Protein AF-A0A2U1PPR6-F1 (afdb_monomer_lite)

Organism: Artemisia annua (NCBI:txid35608)

Radius of gyration: 14.03 Å; chains: 1; bounding box: 35×16×43 Å

Foldseek 3Di:
DDPQDEDEDEPVRDDVCQADWDWDADPVPRDIDIRDHPVRVRVVHDYDYPPPVPD

Secondary structure (DSSP, 8-state):
-----EEEE-TTT--HHHHS-EEEE-TTT--EEEE--HHHHTTTSEEEETTGGG-

Sequence (55 aa):
MLSLATISTTRHGSSEVGLTTVVTTDQETGERRLEASVMVLADRGVICIELFDKM

Structure (mmCIF, N/CA/C/O backbone):
data_AF-A0A2U1PPR6-F1
#
_entry.id   AF-A0A2U1PPR6-F1
#
loop_
_atom_site.group_PDB
_atom_site.id
_atom_site.type_symbol
_atom_site.label_atom_id
_atom_site.label_alt_id
_atom_site.label_comp_id
_atom_site.label_asym_id
_atom_site.label_entity_id
_atom_site.label_seq_id
_atom_site.pdbx_PDB_ins_code
_atom_site.Cartn_x
_ato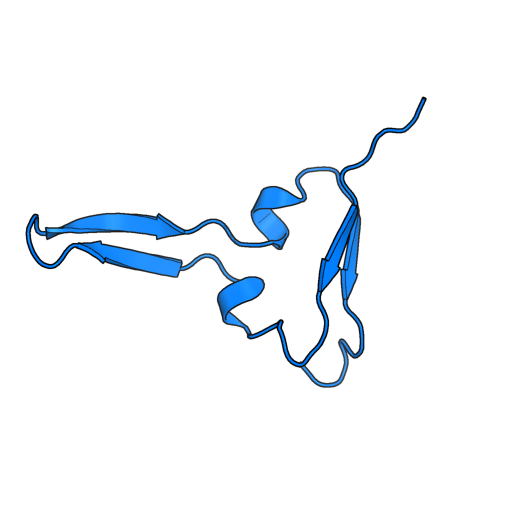m_site.Cartn_y
_atom_site.Cartn_z
_atom_site.occupancy
_atom_site.B_iso_or_equiv
_atom_site.auth_seq_id
_atom_site.auth_comp_id
_atom_site.auth_asym_id
_atom_site.auth_atom_id
_atom_site.pdbx_PDB_model_num
ATOM 1 N N . MET A 1 1 ? 1.181 13.252 -25.685 1.00 41.84 1 MET A N 1
ATOM 2 C CA . MET A 1 1 ? -0.009 13.185 -24.812 1.00 41.84 1 MET A CA 1
ATOM 3 C C . MET A 1 1 ? 0.042 11.873 -24.029 1.00 41.84 1 MET A C 1
ATOM 5 O O . MET A 1 1 ? -0.642 10.926 -24.372 1.00 41.84 1 MET A O 1
ATOM 9 N N . LEU A 1 2 ? 0.929 11.788 -23.036 1.00 46.47 2 LEU A N 1
ATOM 10 C CA . LEU A 1 2 ? 0.999 10.692 -22.063 1.00 46.47 2 LEU A CA 1
ATOM 11 C C . LEU A 1 2 ? 1.055 11.376 -20.698 1.00 46.47 2 LEU A C 1
ATOM 13 O O . LEU A 1 2 ? 2.123 11.748 -20.230 1.00 46.47 2 LEU A O 1
ATOM 17 N N . SER A 1 3 ? -0.112 11.665 -20.129 1.00 50.59 3 SER A N 1
ATOM 18 C CA . SER A 1 3 ? -0.224 12.075 -18.731 1.00 50.59 3 SER A CA 1
ATOM 19 C C . SER A 1 3 ? -0.428 10.789 -17.938 1.00 50.59 3 SER A C 1
ATOM 21 O O . SER A 1 3 ? -1.554 10.331 -17.780 1.00 50.59 3 SER A O 1
ATOM 23 N N . LEU A 1 4 ? 0.671 10.141 -17.547 1.00 57.09 4 LEU A N 1
ATOM 24 C CA . LEU A 1 4 ? 0.623 9.156 -16.471 1.00 57.09 4 LEU A CA 1
ATOM 25 C C . LEU A 1 4 ? 0.801 9.915 -15.155 1.00 57.09 4 LEU A C 1
ATOM 27 O O . LEU A 1 4 ? 1.603 10.849 -15.083 1.00 57.09 4 LEU A O 1
ATOM 31 N N . ALA A 1 5 ? 0.045 9.532 -14.129 1.00 62.38 5 ALA A N 1
ATOM 32 C CA . ALA A 1 5 ? 0.311 9.984 -12.774 1.00 62.38 5 ALA A CA 1
ATOM 33 C C . ALA A 1 5 ? 1.640 9.359 -12.323 1.00 62.38 5 ALA A C 1
ATOM 35 O O . ALA A 1 5 ? 1.760 8.135 -12.237 1.00 62.38 5 ALA A O 1
ATOM 36 N N . THR A 1 6 ? 2.641 10.206 -12.089 1.00 60.66 6 THR A N 1
ATOM 37 C CA . THR A 1 6 ? 3.930 9.800 -11.524 1.00 60.66 6 THR A CA 1
ATOM 38 C C . THR A 1 6 ? 3.939 10.191 -10.058 1.00 60.66 6 THR A C 1
ATOM 40 O O . THR A 1 6 ? 3.821 11.374 -9.735 1.00 60.66 6 THR A O 1
ATOM 43 N N . ILE A 1 7 ? 4.073 9.201 -9.178 1.00 72.44 7 ILE A N 1
ATOM 44 C CA . ILE A 1 7 ? 4.162 9.406 -7.731 1.00 72.44 7 ILE A CA 1
ATOM 45 C C . ILE A 1 7 ? 5.566 8.993 -7.286 1.00 72.44 7 ILE A C 1
ATOM 47 O O . ILE A 1 7 ? 6.003 7.871 -7.550 1.00 72.44 7 ILE A O 1
ATOM 51 N N . SER A 1 8 ? 6.270 9.910 -6.620 1.00 70.62 8 SER A N 1
ATOM 52 C CA . SER A 1 8 ? 7.615 9.681 -6.085 1.00 70.62 8 SER A CA 1
ATOM 53 C C . SER A 1 8 ? 7.562 9.615 -4.565 1.00 70.62 8 SER A C 1
ATOM 55 O O . SER A 1 8 ? 6.993 10.503 -3.929 1.00 70.62 8 SER A O 1
ATOM 57 N N . THR A 1 9 ? 8.179 8.590 -3.982 1.00 70.19 9 THR A N 1
ATOM 58 C CA . THR A 1 9 ? 8.290 8.429 -2.527 1.00 70.19 9 THR A CA 1
ATOM 59 C C . THR A 1 9 ? 9.751 8.211 -2.127 1.00 70.19 9 THR A C 1
ATOM 61 O O . THR A 1 9 ? 10.493 7.518 -2.823 1.00 70.19 9 THR A O 1
ATOM 64 N N . THR A 1 10 ? 10.187 8.836 -1.028 1.00 69.69 10 THR A N 1
ATOM 65 C CA . THR A 1 10 ? 11.556 8.707 -0.492 1.00 69.69 10 THR A CA 1
ATOM 66 C C . THR A 1 10 ? 11.532 7.907 0.805 1.00 69.69 10 THR A C 1
ATOM 68 O O . THR A 1 10 ? 10.546 7.951 1.535 1.00 69.69 10 THR A O 1
ATOM 71 N N . ARG A 1 11 ? 12.630 7.229 1.162 1.00 60.81 11 ARG A N 1
ATOM 72 C CA . ARG A 1 11 ? 12.724 6.389 2.376 1.00 60.81 11 ARG A CA 1
ATOM 73 C C . A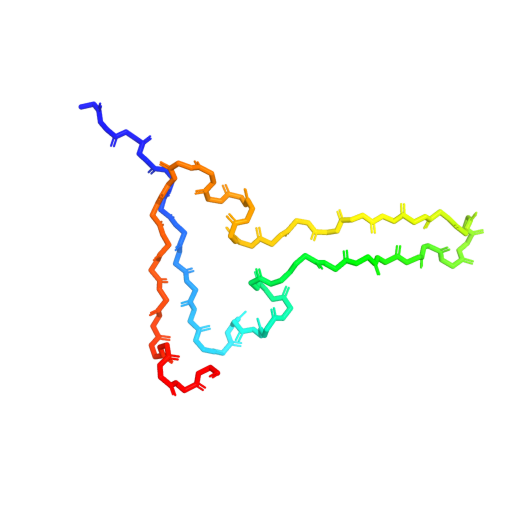RG A 1 11 ? 12.256 7.075 3.671 1.00 60.81 11 ARG A C 1
ATOM 75 O O . ARG A 1 11 ? 11.677 6.42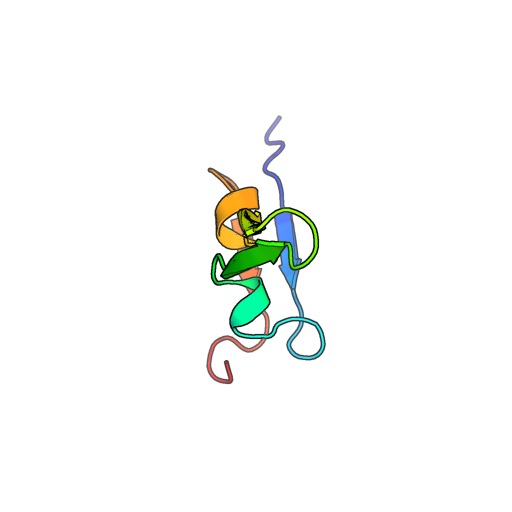2 4.525 1.00 60.81 11 ARG A O 1
ATOM 82 N N . HIS A 1 12 ? 12.509 8.376 3.846 1.00 62.09 12 HIS A N 1
ATOM 83 C CA . HIS A 1 12 ? 12.096 9.087 5.067 1.00 62.09 12 HIS A CA 1
ATOM 84 C C . HIS A 1 12 ? 10.578 9.380 5.097 1.00 62.09 12 HIS A C 1
ATOM 86 O O . HIS A 1 12 ? 10.017 9.611 6.166 1.00 62.09 12 HIS A O 1
ATOM 92 N N . GLY A 1 13 ? 9.912 9.364 3.939 1.00 58.00 13 GLY A N 1
ATOM 93 C CA . GLY A 1 13 ? 8.458 9.502 3.804 1.00 58.00 13 GLY A CA 1
ATOM 94 C C . GLY A 1 13 ? 7.719 8.192 3.498 1.00 58.00 13 GLY A C 1
ATOM 95 O O . GLY A 1 13 ? 6.496 8.165 3.576 1.00 58.00 13 GLY A O 1
ATOM 96 N N . SER A 1 14 ? 8.438 7.113 3.168 1.00 60.44 14 SER A N 1
ATOM 97 C CA . SER A 1 14 ? 7.891 5.812 2.772 1.00 60.44 14 SER A CA 1
ATOM 98 C C . SER A 1 14 ? 8.035 4.803 3.908 1.00 60.44 14 SER A C 1
ATOM 100 O O . SER A 1 14 ? 9.069 4.157 4.049 1.00 60.44 14 SER A O 1
ATOM 102 N N . SER A 1 15 ? 6.998 4.670 4.731 1.00 64.25 15 SER A N 1
ATOM 103 C CA . SER A 1 15 ? 6.805 3.480 5.573 1.00 64.25 15 SER A CA 1
ATOM 104 C C . SER A 1 15 ? 6.141 2.368 4.743 1.00 64.25 15 SER A C 1
ATOM 106 O O . SER A 1 15 ? 5.492 2.684 3.743 1.00 64.25 15 SER A O 1
ATOM 108 N N . GLU A 1 16 ? 6.213 1.093 5.158 1.00 64.88 16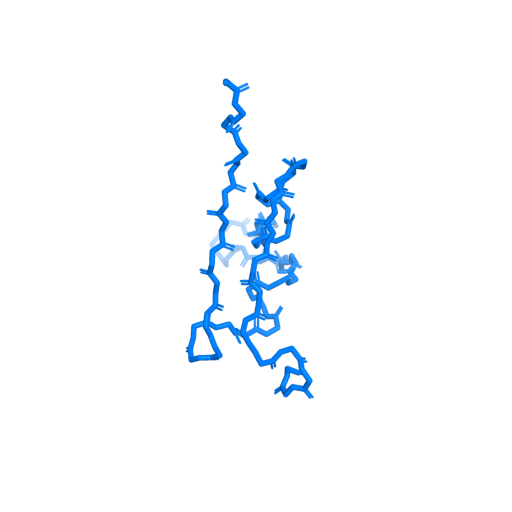 GLU A N 1
ATOM 109 C CA . GLU A 1 16 ? 5.395 0.000 4.578 1.00 64.88 16 GLU A CA 1
ATOM 110 C C . GLU A 1 16 ? 3.908 0.393 4.496 1.00 64.88 16 GLU A C 1
ATOM 112 O O . GLU A 1 16 ? 3.214 0.041 3.543 1.00 64.88 16 GLU A O 1
ATOM 117 N N . VAL A 1 17 ? 3.435 1.208 5.445 1.00 61.31 17 VAL A N 1
ATOM 118 C CA . VAL A 1 17 ? 2.070 1.765 5.494 1.00 61.31 17 VAL A CA 1
ATOM 119 C C . VAL A 1 17 ? 1.760 2.700 4.313 1.00 61.31 17 VAL A C 1
ATOM 121 O O . VAL A 1 17 ? 0.614 2.816 3.908 1.00 61.31 17 VAL A O 1
ATOM 124 N N . GLY A 1 18 ? 2.759 3.354 3.713 1.00 72.38 18 GLY A N 1
ATOM 125 C CA . GLY A 1 18 ? 2.558 4.205 2.531 1.00 72.38 18 GLY A CA 1
ATOM 126 C C . GLY A 1 18 ? 2.352 3.413 1.234 1.00 72.38 18 GLY A C 1
ATOM 127 O O . GLY A 1 18 ? 1.746 3.919 0.285 1.00 72.38 18 GLY A O 1
ATOM 128 N N . LEU A 1 19 ? 2.832 2.165 1.189 1.00 77.38 19 LEU A N 1
ATOM 129 C CA . LEU A 1 19 ? 2.691 1.253 0.046 1.00 77.38 19 LEU A CA 1
ATOM 130 C C . LEU A 1 19 ? 1.540 0.257 0.226 1.00 77.38 19 LEU A C 1
ATOM 132 O O . LEU A 1 19 ? 0.915 -0.146 -0.758 1.00 77.38 19 LEU A O 1
ATOM 136 N N . THR A 1 20 ? 1.219 -0.091 1.470 1.00 82.94 20 THR A N 1
ATOM 137 C CA . THR A 1 20 ? 0.117 -0.985 1.833 1.00 82.94 20 THR A CA 1
ATOM 138 C C . THR A 1 20 ? -1.158 -0.212 2.142 1.00 82.94 20 THR A C 1
ATOM 140 O O . THR A 1 20 ? -1.140 0.931 2.578 1.00 82.94 20 THR A O 1
ATOM 143 N N . THR A 1 21 ? -2.300 -0.822 1.851 1.00 85.12 21 THR A N 1
ATOM 144 C CA . THR A 1 21 ? -3.609 -0.259 2.190 1.00 85.12 21 THR A CA 1
ATOM 145 C C . THR A 1 21 ? -3.919 -0.625 3.637 1.00 85.12 21 THR A C 1
ATOM 147 O O . THR A 1 21 ? -3.803 -1.798 3.998 1.00 85.12 21 THR A O 1
ATOM 150 N N . VAL A 1 22 ? -4.323 0.338 4.465 1.00 88.31 22 VAL A N 1
ATOM 151 C CA . VAL A 1 22 ? -4.625 0.085 5.882 1.00 88.31 22 VAL A CA 1
ATOM 152 C C . VAL A 1 22 ? -6.119 0.219 6.153 1.00 88.31 22 VAL A C 1
ATOM 154 O O . VAL A 1 22 ? -6.795 1.099 5.619 1.00 88.31 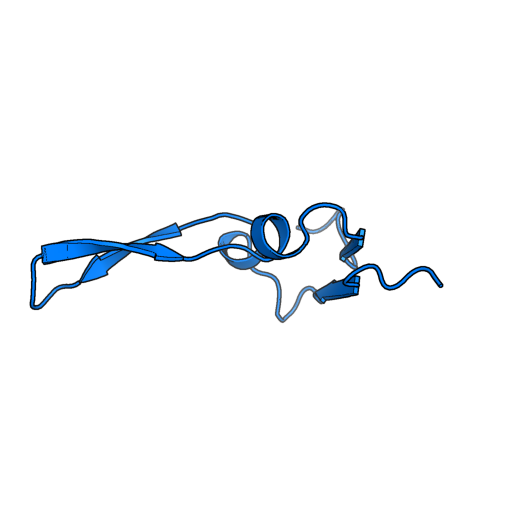22 VAL A O 1
ATOM 157 N N . VAL A 1 23 ? -6.646 -0.683 6.981 1.00 91.19 23 VAL A N 1
ATOM 158 C CA . VAL A 1 23 ? -8.007 -0.581 7.510 1.00 91.19 23 VAL A CA 1
ATOM 159 C C . VAL A 1 23 ? -7.938 0.124 8.857 1.00 91.19 23 VAL A C 1
ATOM 161 O O . VAL A 1 23 ? -7.348 -0.402 9.800 1.00 91.19 23 VAL A O 1
ATOM 164 N N . THR A 1 24 ? -8.561 1.293 8.958 1.00 91.19 24 THR A N 1
ATOM 165 C CA . THR A 1 24 ? -8.704 2.037 10.211 1.00 91.19 24 THR A CA 1
ATOM 166 C C . THR A 1 24 ? -10.124 1.883 10.743 1.00 91.19 24 THR A C 1
ATOM 168 O O . THR A 1 24 ? -11.069 1.652 9.989 1.00 91.19 24 THR A O 1
ATOM 171 N N . THR A 1 25 ? -10.286 1.923 12.063 1.00 94.56 25 THR A N 1
ATOM 172 C CA . THR A 1 25 ? -11.609 1.927 12.700 1.00 94.56 25 THR A CA 1
ATOM 173 C C . THR A 1 25 ? -11.779 3.258 13.406 1.00 94.56 25 THR A C 1
ATOM 175 O O . THR A 1 25 ? -10.964 3.610 14.259 1.00 94.56 25 THR A O 1
ATOM 178 N N . ASP A 1 26 ? -12.814 3.996 13.023 1.00 92.88 26 ASP A N 1
ATOM 179 C CA . ASP A 1 26 ? -13.216 5.221 13.696 1.00 92.88 26 ASP A CA 1
ATOM 180 C C . ASP A 1 26 ? -13.662 4.880 15.123 1.00 92.88 26 ASP A C 1
ATOM 182 O O . ASP A 1 26 ? -14.522 4.021 15.319 1.00 92.88 26 ASP A O 1
ATOM 186 N N . GLN A 1 27 ? -13.040 5.496 16.129 1.00 93.19 27 GLN A N 1
ATOM 187 C CA . GLN A 1 27 ? -13.326 5.163 17.527 1.00 93.19 27 GLN A CA 1
ATOM 188 C C . GLN A 1 27 ? -14.632 5.777 18.044 1.00 93.19 27 GLN A C 1
ATOM 190 O O . GLN A 1 27 ? -15.155 5.299 19.049 1.00 93.19 27 GLN A O 1
ATOM 195 N N . GLU A 1 28 ? -15.165 6.802 17.378 1.00 94.62 28 GLU A N 1
ATOM 196 C CA . GLU A 1 28 ? -16.417 7.451 17.767 1.00 94.62 28 GLU A CA 1
ATOM 197 C C . GLU A 1 28 ? -17.622 6.720 17.168 1.00 94.62 28 GLU A C 1
ATOM 199 O O . GLU A 1 28 ? -18.622 6.505 17.855 1.00 94.62 28 GLU A O 1
ATOM 204 N N . THR A 1 29 ? -17.529 6.302 15.902 1.00 95.50 29 THR A N 1
ATOM 205 C CA . THR A 1 29 ? -18.641 5.674 15.171 1.00 95.50 29 THR A CA 1
ATOM 206 C C . THR A 1 29 ? -18.534 4.153 15.064 1.00 95.50 29 THR A C 1
ATOM 208 O O . THR A 1 29 ? -19.534 3.485 14.801 1.00 95.50 29 THR A O 1
ATOM 211 N N . GLY A 1 30 ? -17.341 3.581 15.250 1.00 94.50 30 GLY A N 1
ATOM 212 C CA . GLY A 1 30 ? -17.063 2.160 15.015 1.00 94.50 30 GLY A CA 1
ATOM 213 C C . GLY A 1 30 ? -16.971 1.779 13.533 1.00 94.50 30 GLY A C 1
ATOM 214 O O . GLY A 1 30 ? -16.833 0.596 13.207 1.00 94.50 30 GLY A O 1
ATOM 215 N N . GLU A 1 31 ? -17.052 2.750 12.619 1.00 96.44 31 GLU A N 1
ATOM 216 C CA . GLU A 1 31 ? -16.966 2.498 11.184 1.00 96.44 31 GLU A CA 1
ATOM 217 C C . GLU A 1 31 ? -15.553 2.105 10.761 1.00 96.44 31 GLU A C 1
ATOM 219 O O . GLU A 1 31 ? -14.557 2.683 11.197 1.00 96.44 31 GLU A O 1
ATOM 224 N N . ARG A 1 32 ? -15.464 1.145 9.837 1.00 95.06 32 ARG A N 1
ATOM 225 C CA . ARG A 1 32 ? -14.198 0.773 9.205 1.00 95.06 32 ARG A CA 1
ATOM 226 C C . ARG A 1 32 ? -13.980 1.613 7.957 1.00 95.06 32 ARG A C 1
ATOM 228 O O . ARG A 1 32 ? -14.852 1.669 7.092 1.00 95.06 32 ARG A O 1
ATOM 235 N N . ARG A 1 33 ? -12.801 2.215 7.842 1.00 91.44 33 ARG A N 1
ATOM 236 C CA . ARG A 1 33 ? -12.356 2.972 6.671 1.00 91.44 33 ARG A CA 1
ATOM 237 C C . ARG A 1 33 ? -11.128 2.312 6.068 1.00 91.44 33 ARG A C 1
ATOM 239 O O . ARG A 1 33 ? -10.361 1.653 6.764 1.00 91.44 33 ARG A O 1
ATOM 246 N N . LEU A 1 34 ? -10.979 2.462 4.759 1.00 89.25 34 LEU A N 1
ATOM 247 C CA . LEU A 1 34 ? -9.835 1.958 4.013 1.00 89.25 34 LEU A CA 1
ATOM 248 C C . LEU A 1 34 ? -9.024 3.153 3.519 1.00 89.25 34 LEU A C 1
ATOM 250 O O . LEU A 1 34 ? -9.535 3.966 2.748 1.00 89.25 34 LEU A O 1
ATOM 254 N N . GLU A 1 35 ? -7.775 3.259 3.956 1.00 88.62 35 GLU A N 1
ATOM 255 C CA . GLU A 1 35 ? -6.863 4.305 3.499 1.00 88.62 35 GLU A CA 1
ATOM 256 C C . GLU A 1 35 ? -6.058 3.789 2.308 1.00 88.62 35 GLU A C 1
ATOM 258 O O . GLU A 1 35 ? -5.301 2.822 2.418 1.00 88.62 35 GLU A O 1
ATOM 263 N N . ALA A 1 36 ? -6.272 4.415 1.148 1.00 85.81 36 ALA A N 1
ATOM 264 C CA . ALA A 1 36 ? -5.619 4.043 -0.100 1.00 85.81 36 ALA A CA 1
ATOM 265 C C . ALA A 1 36 ? -4.104 4.271 -0.020 1.00 85.81 36 ALA A C 1
ATOM 267 O O . ALA A 1 36 ? -3.646 5.320 0.432 1.00 85.81 36 ALA A O 1
ATOM 268 N N . SER A 1 37 ? -3.330 3.308 -0.518 1.00 87.38 37 SER A N 1
ATOM 269 C CA . SER A 1 37 ? -1.877 3.435 -0.589 1.00 87.38 37 SER A CA 1
ATOM 270 C C . SER A 1 37 ? -1.424 4.147 -1.859 1.00 87.38 37 SER A C 1
ATOM 272 O O . SER A 1 37 ? -2.177 4.252 -2.831 1.00 87.38 37 SER A O 1
ATOM 274 N N . VAL A 1 38 ? -0.156 4.563 -1.902 1.00 83.50 38 VAL A N 1
ATOM 275 C CA . VAL A 1 38 ? 0.456 5.109 -3.126 1.00 83.50 38 VAL A CA 1
ATOM 276 C C . VAL A 1 38 ? 0.344 4.132 -4.300 1.00 83.50 38 VAL A C 1
ATOM 278 O O . VAL A 1 38 ? 0.092 4.568 -5.420 1.00 83.50 38 VAL A O 1
ATOM 281 N N . MET A 1 39 ? 0.452 2.821 -4.049 1.00 81.81 39 MET A N 1
ATOM 282 C CA . MET A 1 39 ? 0.248 1.787 -5.075 1.00 81.81 39 MET A CA 1
ATOM 283 C C . MET A 1 39 ? -1.166 1.783 -5.645 1.00 81.81 39 MET A C 1
ATOM 285 O O . MET A 1 39 ? -1.330 1.622 -6.851 1.00 81.81 39 MET A O 1
ATOM 289 N N . VAL A 1 40 ? -2.174 1.992 -4.801 1.00 86.81 40 VAL A N 1
ATOM 290 C CA . VAL A 1 40 ? -3.576 2.054 -5.233 1.00 86.81 40 VAL A CA 1
ATOM 291 C C . V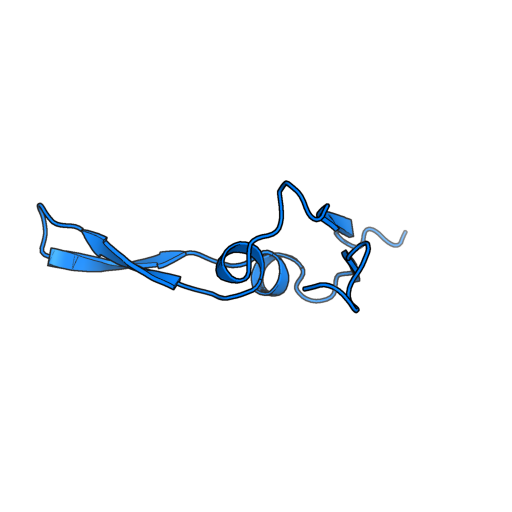AL A 1 40 ? -3.857 3.346 -6.005 1.00 86.81 40 VAL A C 1
ATOM 293 O O . VAL A 1 40 ? -4.579 3.329 -6.997 1.00 86.81 40 VAL A O 1
ATOM 296 N N . LEU A 1 41 ? -3.269 4.466 -5.580 1.00 84.12 41 LEU A N 1
ATOM 297 C CA . LEU A 1 41 ? -3.456 5.770 -6.225 1.00 84.12 41 LEU A CA 1
ATOM 298 C C . LEU A 1 41 ? -2.748 5.881 -7.583 1.00 84.12 41 LEU A C 1
ATOM 300 O O . LEU A 1 41 ? -3.170 6.667 -8.429 1.00 84.12 41 LEU A O 1
ATOM 304 N N . ALA A 1 42 ? -1.696 5.095 -7.810 1.00 85.00 42 ALA A N 1
ATOM 305 C CA . ALA A 1 42 ? -0.957 5.057 -9.068 1.00 85.00 42 ALA A CA 1
ATOM 306 C C . ALA A 1 42 ? -1.547 4.068 -10.094 1.00 85.00 42 ALA A C 1
ATOM 308 O O . ALA A 1 42 ? -0.793 3.499 -10.887 1.00 85.00 42 ALA A O 1
ATOM 309 N N . ASP A 1 43 ? -2.866 3.839 -10.098 1.00 86.19 43 ASP A N 1
ATOM 310 C CA . ASP A 1 43 ? -3.514 2.951 -11.071 1.00 86.19 43 ASP A CA 1
ATOM 311 C C . ASP A 1 43 ? -3.133 3.335 -12.510 1.00 86.19 43 ASP A C 1
ATOM 313 O O . ASP A 1 43 ? -3.286 4.483 -12.937 1.00 86.19 43 ASP A O 1
ATOM 317 N N . ARG A 1 44 ? -2.584 2.363 -13.252 1.00 85.00 44 ARG A N 1
ATOM 318 C CA . ARG A 1 44 ? -2.048 2.531 -14.620 1.00 85.00 44 ARG A CA 1
ATOM 319 C C . ARG A 1 44 ? -0.954 3.610 -14.750 1.00 85.00 44 ARG A C 1
ATOM 321 O O . ARG A 1 44 ? -0.644 4.033 -15.866 1.00 85.00 44 ARG A O 1
ATOM 328 N N . GLY A 1 45 ? -0.389 4.048 -13.628 1.00 85.75 45 GLY A N 1
ATOM 329 C CA . GLY A 1 45 ? 0.694 5.016 -13.501 1.00 85.75 45 GLY A CA 1
ATOM 330 C C . GLY A 1 45 ? 2.062 4.356 -13.335 1.00 85.75 45 GLY A C 1
ATOM 331 O O . GLY A 1 45 ? 2.227 3.148 -13.508 1.00 85.75 45 GLY A O 1
ATOM 332 N N . VAL A 1 46 ? 3.060 5.169 -12.991 1.00 83.88 46 VAL A N 1
ATOM 333 C CA . VAL A 1 46 ? 4.412 4.701 -12.656 1.00 83.88 46 VAL A CA 1
ATOM 334 C C . VAL A 1 46 ? 4.758 5.186 -11.256 1.00 83.88 46 VAL A C 1
ATOM 336 O O . VAL A 1 46 ? 4.597 6.367 -10.944 1.00 83.88 46 VAL A O 1
ATOM 339 N N . ILE A 1 47 ? 5.257 4.273 -10.423 1.00 84.25 47 ILE A N 1
ATOM 340 C CA . ILE A 1 47 ? 5.765 4.599 -9.091 1.00 84.25 47 ILE A CA 1
ATOM 341 C C . ILE A 1 47 ? 7.278 4.484 -9.114 1.00 84.25 47 ILE A C 1
ATOM 343 O O . ILE A 1 47 ? 7.826 3.429 -9.439 1.00 84.25 47 ILE A O 1
ATOM 347 N N . CYS A 1 48 ? 7.941 5.568 -8.728 1.00 85.25 48 CYS A N 1
ATOM 348 C CA . CYS A 1 48 ? 9.378 5.581 -8.508 1.00 85.25 48 CYS A CA 1
ATOM 349 C C . CYS A 1 48 ? 9.639 5.437 -7.008 1.00 85.25 48 CYS A C 1
ATOM 351 O O . CYS A 1 48 ? 9.287 6.324 -6.227 1.00 85.25 48 CYS A O 1
ATOM 353 N N . ILE A 1 49 ? 10.251 4.318 -6.617 1.00 82.81 49 ILE A N 1
ATOM 354 C CA . ILE A 1 49 ? 10.649 4.060 -5.234 1.00 82.81 49 ILE A CA 1
ATOM 355 C C . ILE A 1 49 ? 12.166 4.105 -5.147 1.00 82.81 49 ILE A C 1
ATOM 357 O O . ILE A 1 49 ? 12.865 3.262 -5.712 1.00 82.81 49 ILE A O 1
ATOM 361 N N . GLU A 1 50 ? 12.678 5.099 -4.436 1.00 79.69 50 GLU A N 1
ATOM 362 C CA . GLU A 1 50 ? 14.107 5.189 -4.169 1.00 79.69 50 GLU A CA 1
ATOM 363 C C . GLU A 1 50 ? 14.493 4.224 -3.041 1.00 79.69 50 GLU A C 1
ATOM 365 O O . GLU A 1 50 ? 13.831 4.186 -2.005 1.00 79.69 50 GLU A O 1
ATOM 370 N N . LEU A 1 51 ? 15.598 3.486 -3.221 1.00 76.00 51 LEU A N 1
ATOM 371 C CA . LEU A 1 51 ? 16.153 2.539 -2.236 1.00 76.00 51 LEU A CA 1
ATOM 372 C C . LEU A 1 51 ? 15.245 1.333 -1.929 1.00 76.00 51 LEU A C 1
ATOM 374 O O . LEU A 1 51 ? 15.119 0.931 -0.774 1.00 76.00 51 LEU A O 1
ATOM 378 N N . PHE A 1 52 ? 14.625 0.745 -2.962 1.00 72.12 52 PHE A N 1
ATOM 379 C CA . PHE A 1 52 ? 13.733 -0.416 -2.812 1.00 72.12 52 PHE A CA 1
ATOM 380 C C . PHE A 1 52 ? 14.379 -1.601 -2.076 1.00 72.12 52 PHE A C 1
ATOM 382 O O . PHE A 1 52 ? 13.694 -2.293 -1.337 1.00 72.12 52 PHE A O 1
ATOM 389 N N . ASP A 1 53 ? 15.689 -1.816 -2.224 1.00 74.25 53 ASP A N 1
ATOM 390 C CA . ASP A 1 53 ? 16.420 -2.900 -1.547 1.00 74.25 53 ASP A CA 1
ATOM 391 C C . ASP A 1 53 ? 16.472 -2.759 -0.017 1.00 74.25 53 ASP A C 1
ATOM 393 O O . ASP A 1 53 ? 16.834 -3.704 0.682 1.00 74.25 53 ASP A O 1
ATOM 397 N N . LYS A 1 54 ? 16.152 -1.566 0.489 1.00 66.50 54 LYS A N 1
ATOM 398 C CA . LYS A 1 54 ? 16.278 -1.176 1.893 1.00 66.50 54 LYS A CA 1
ATOM 399 C C . LYS A 1 54 ? 14.931 -0.858 2.546 1.00 66.50 54 LYS A C 1
ATOM 401 O O . LYS A 1 54 ? 14.930 -0.337 3.666 1.00 66.50 54 LYS A O 1
ATOM 406 N N . MET A 1 55 ? 13.835 -1.106 1.824 1.00 66.38 55 MET A N 1
ATOM 407 C CA . MET A 1 55 ? 12.478 -1.168 2.371 1.00 66.38 55 MET A CA 1
ATOM 408 C C . MET A 1 55 ? 12.211 -2.526 3.005 1.00 66.38 55 MET A C 1
ATOM 410 O O . MET A 1 55 ? 12.772 -3.530 2.513 1.00 66.38 55 MET A O 1
#

pLDDT: mean 77.65, std 13.71, range [41.84, 96.44]

InterPro domains:
  IPR001208 MCM domain [PF00493] (6-55)
  IPR001208 MCM domain [PS50051] (1-55)
  IPR027417 P-loop containing nucleoside triphosphate hydrolase [G3DSA:3.40.50.300] (1-55)
  IPR031327 Mini-chromosome maintenance protein [PTHR11630] (6-55)